Protein AF-A0A3D5JU51-F1 (afdb_monomer_lite)

Radius of gyration: 14.02 Å; chains: 1; bounding box: 31×36×29 Å

Secondary structure (DSSP, 8-state):
-EETTEEEEEEEEEETTEEEEEEEEEEE-SSSEEEEEEEEESSSSS-SS-TTT-PEEEEEEEEEETTEEESSB-TTS-B---B-PPP--HHHHHHHHH-HHHHHHHHS--

Sequence (110 aa):
MQRGDRICGTWSYFASGQEFEGRLVAHGASGTTARRTHVCGRPGSETDTECADGWQQIDKPLELCGDKLSDMTGADGACFADYEAVPASKAELAALASQSWLKTCLATDP

Foldseek 3Di:
DADQQKDKDKDWDDDPNDIKIWIWIWGHPDPFKIWTFWIAIDDDPPHNHHVVVHIDGDTWMWGHDPQAIARDQPPVSDGDRPGHDDDDDPVRVVVVVVDPVRVDSNVDPD

Structure (mmCIF, N/CA/C/O backbone):
data_AF-A0A3D5JU51-F1
#
_entry.id   AF-A0A3D5JU51-F1
#
loop_
_atom_site.group_PDB
_atom_site.id
_atom_site.type_symbol
_atom_site.label_atom_id
_atom_site.label_alt_id
_atom_site.label_comp_id
_atom_site.label_asym_id
_atom_site.label_entity_id
_atom_site.label_seq_id
_atom_site.pdbx_PDB_ins_code
_atom_site.Cartn_x
_atom_site.Cartn_y
_atom_site.Cartn_z
_atom_site.occupancy
_atom_site.B_iso_or_equiv
_atom_site.auth_seq_id
_atom_site.auth_comp_id
_atom_site.auth_asym_id
_atom_site.auth_atom_id
_atom_site.pdbx_PDB_model_num
ATOM 1 N N . MET A 1 1 ? -2.598 2.002 8.564 1.00 88.69 1 MET A N 1
ATOM 2 C CA . MET A 1 1 ? -3.546 2.011 9.705 1.00 88.69 1 MET A CA 1
ATOM 3 C C . MET A 1 1 ? -4.229 0.657 9.786 1.00 88.69 1 MET A C 1
ATOM 5 O O . MET A 1 1 ? -4.417 0.048 8.740 1.00 88.69 1 MET A O 1
ATOM 9 N N . GLN A 1 2 ? -4.607 0.198 10.980 1.00 91.19 2 GLN A N 1
ATOM 10 C CA . GLN A 1 2 ? -5.228 -1.118 11.168 1.00 91.19 2 GLN A CA 1
ATOM 11 C C . GLN A 1 2 ? -6.453 -1.042 12.089 1.00 91.19 2 GLN A C 1
ATOM 13 O O . GLN A 1 2 ? -6.446 -0.307 13.078 1.00 91.19 2 GLN A O 1
ATOM 18 N N . ARG A 1 3 ? -7.494 -1.817 11.768 1.00 92.31 3 ARG A N 1
ATOM 19 C CA . ARG A 1 3 ? -8.656 -2.089 12.624 1.00 92.31 3 ARG A CA 1
ATOM 20 C C . ARG A 1 3 ? -9.006 -3.574 12.523 1.00 92.31 3 ARG A C 1
ATOM 22 O O . ARG A 1 3 ? -9.420 -4.029 11.465 1.00 92.31 3 ARG A O 1
ATOM 29 N N . GLY A 1 4 ? -8.877 -4.312 13.625 1.00 92.12 4 GLY A N 1
ATOM 30 C CA . GLY A 1 4 ? -8.996 -5.773 13.578 1.00 92.12 4 GLY A CA 1
ATOM 31 C C . GLY A 1 4 ? -7.877 -6.377 12.726 1.00 92.12 4 GLY A C 1
ATOM 32 O O . GLY A 1 4 ? -6.726 -5.963 12.847 1.00 92.12 4 GLY A O 1
ATOM 33 N N . ASP A 1 5 ? -8.208 -7.317 11.849 1.00 92.12 5 ASP A N 1
ATOM 34 C CA . ASP A 1 5 ? -7.304 -7.865 10.830 1.00 92.12 5 ASP A CA 1
ATOM 35 C C . ASP A 1 5 ? -7.109 -6.916 9.638 1.00 92.12 5 ASP A C 1
ATOM 37 O O . ASP A 1 5 ? -6.163 -7.063 8.875 1.00 92.12 5 ASP A O 1
ATOM 41 N N . ARG A 1 6 ? -7.971 -5.914 9.474 1.00 93.81 6 ARG A N 1
ATOM 42 C CA . ARG A 1 6 ? -7.998 -5.070 8.284 1.00 93.81 6 ARG A CA 1
ATOM 43 C C . ARG A 1 6 ? -6.977 -3.940 8.340 1.00 93.81 6 ARG A C 1
ATOM 45 O O . ARG A 1 6 ? -6.963 -3.139 9.278 1.00 93.81 6 ARG A O 1
ATOM 52 N N . ILE A 1 7 ? -6.155 -3.843 7.303 1.00 93.88 7 ILE A N 1
ATOM 53 C CA . ILE A 1 7 ? -5.058 -2.890 7.149 1.00 93.88 7 ILE A CA 1
ATOM 54 C C . ILE A 1 7 ? -5.327 -2.037 5.909 1.00 93.88 7 ILE A C 1
ATOM 56 O O . ILE A 1 7 ? -5.515 -2.549 4.811 1.00 93.88 7 ILE A O 1
ATOM 60 N N . CYS A 1 8 ? -5.306 -0.719 6.082 1.00 95.00 8 CYS A N 1
ATOM 61 C CA . CYS A 1 8 ? -5.452 0.249 4.999 1.00 95.00 8 CYS A CA 1
ATOM 62 C C . CYS A 1 8 ? -4.279 1.224 5.032 1.00 95.00 8 CYS A C 1
ATOM 64 O O . CYS A 1 8 ? -3.910 1.732 6.103 1.00 95.00 8 CYS A O 1
ATOM 66 N N . GLY A 1 9 ? -3.693 1.506 3.875 1.00 93.19 9 GLY A N 1
ATOM 67 C CA . GLY A 1 9 ? -2.502 2.342 3.791 1.00 93.19 9 GLY A CA 1
ATOM 68 C C . GLY A 1 9 ? -2.297 2.955 2.419 1.00 93.19 9 GLY A C 1
ATOM 69 O O . GLY A 1 9 ? -3.010 2.645 1.467 1.00 93.19 9 GLY A O 1
ATOM 70 N N . THR A 1 10 ? -1.325 3.851 2.356 1.00 93.38 10 THR A N 1
ATOM 71 C CA . THR A 1 10 ? -0.793 4.394 1.111 1.00 93.38 10 THR A CA 1
ATOM 72 C C . THR A 1 10 ? 0.552 3.751 0.825 1.00 93.38 10 THR A C 1
ATOM 74 O O . THR A 1 10 ? 1.258 3.347 1.750 1.00 93.38 10 THR A O 1
ATOM 77 N N . TRP A 1 11 ? 0.903 3.671 -0.447 1.00 92.00 11 TRP A N 1
ATOM 78 C CA . TRP A 1 11 ? 2.236 3.299 -0.900 1.00 92.00 11 TRP A CA 1
ATOM 79 C C . TRP A 1 11 ? 2.745 4.391 -1.833 1.00 92.00 11 TRP A C 1
ATOM 81 O O . TRP A 1 11 ? 1.947 5.091 -2.460 1.00 92.00 11 TRP A O 1
ATOM 91 N N . SER A 1 12 ? 4.062 4.536 -1.915 1.00 91.31 12 SER A N 1
ATOM 92 C CA . SER A 1 12 ? 4.699 5.375 -2.919 1.00 91.31 12 SER A CA 1
ATOM 93 C C . SER A 1 12 ? 6.069 4.828 -3.294 1.00 91.31 12 SER A C 1
ATOM 95 O O . SER A 1 12 ? 6.720 4.150 -2.500 1.00 91.31 12 SER A O 1
ATOM 97 N N . TYR A 1 13 ? 6.493 5.107 -4.521 1.00 89.62 13 TYR A N 1
ATOM 98 C CA . TYR A 1 13 ? 7.850 4.864 -4.996 1.00 89.62 13 TYR A CA 1
ATOM 99 C C . TYR A 1 13 ? 8.216 5.886 -6.076 1.00 89.62 13 TYR A C 1
ATOM 101 O O . TYR A 1 13 ? 7.353 6.550 -6.646 1.00 89.62 13 TYR A O 1
ATOM 109 N N . PHE A 1 14 ? 9.506 6.019 -6.371 1.00 90.75 14 PHE A N 1
ATOM 110 C CA . PHE A 1 14 ? 9.995 6.877 -7.447 1.00 90.75 14 PHE A CA 1
ATOM 111 C C . PHE A 1 14 ? 10.709 6.027 -8.494 1.00 90.75 14 PHE A C 1
ATOM 113 O O . PHE A 1 14 ? 11.643 5.296 -8.167 1.00 90.75 14 PHE A O 1
ATOM 120 N N . ALA A 1 15 ? 10.290 6.125 -9.753 1.00 88.81 15 ALA A N 1
ATOM 121 C CA . ALA A 1 15 ? 10.917 5.411 -10.861 1.00 88.81 15 ALA A CA 1
ATOM 122 C C . ALA A 1 15 ? 10.848 6.237 -12.145 1.00 88.81 15 ALA A C 1
ATOM 124 O O . ALA A 1 15 ? 9.922 7.016 -12.345 1.00 88.81 15 ALA A O 1
ATOM 125 N N . SER A 1 16 ? 11.829 6.074 -13.033 1.00 90.06 16 SER A N 1
ATOM 126 C CA . SER A 1 16 ? 11.821 6.707 -14.364 1.00 90.06 16 SER A CA 1
ATOM 127 C C . SER A 1 16 ? 11.593 8.232 -14.356 1.00 90.06 16 SER A C 1
ATOM 129 O O . SER A 1 16 ? 11.039 8.784 -15.302 1.00 90.06 16 SER A O 1
ATOM 131 N N . GLY A 1 17 ? 12.015 8.928 -13.294 1.00 91.75 17 GLY A N 1
ATOM 132 C CA . GLY A 1 17 ? 11.824 10.377 -13.156 1.00 91.75 17 GLY A CA 1
ATOM 133 C C . GLY A 1 17 ? 10.429 10.804 -12.683 1.00 91.75 17 GLY A C 1
ATOM 134 O O . GLY A 1 17 ? 10.106 11.987 -12.769 1.00 91.75 17 GLY A O 1
ATOM 135 N N . GLN A 1 18 ? 9.597 9.872 -12.215 1.00 91.31 18 GLN A N 1
ATOM 136 C CA . GLN A 1 18 ? 8.218 10.121 -11.809 1.00 91.31 18 GLN A CA 1
ATOM 137 C C . GLN A 1 18 ? 7.928 9.505 -10.436 1.00 91.31 18 GLN A C 1
ATOM 139 O O . GLN A 1 18 ? 8.395 8.413 -10.110 1.00 91.31 18 GLN A O 1
ATOM 144 N N . GLU A 1 19 ? 7.132 10.213 -9.637 1.00 90.94 19 GLU A N 1
ATOM 145 C CA . GLU A 1 19 ? 6.546 9.669 -8.411 1.00 90.94 19 GLU A CA 1
ATOM 146 C C . GLU A 1 19 ? 5.347 8.788 -8.759 1.00 90.94 19 GLU A C 1
ATOM 148 O O . GLU A 1 19 ? 4.525 9.136 -9.609 1.00 90.94 19 GLU A O 1
ATOM 153 N N . PHE A 1 20 ? 5.238 7.654 -8.090 1.00 92.38 20 PHE A N 1
ATOM 154 C CA . PHE A 1 20 ? 4.088 6.771 -8.123 1.00 92.38 20 PHE A CA 1
ATOM 155 C C . PHE A 1 20 ? 3.555 6.685 -6.711 1.00 92.38 20 PHE A C 1
ATOM 157 O O . PHE A 1 20 ? 4.315 6.521 -5.759 1.00 92.38 20 PHE A O 1
ATOM 164 N N . GLU A 1 21 ? 2.248 6.809 -6.578 1.00 93.06 21 GLU A N 1
ATOM 165 C CA . GLU A 1 21 ? 1.580 6.715 -5.297 1.00 93.06 21 GLU A CA 1
ATOM 166 C C . GLU A 1 21 ? 0.220 6.064 -5.471 1.00 93.06 21 GLU A C 1
ATOM 168 O O . GLU A 1 21 ? -0.377 6.068 -6.555 1.00 93.06 21 GLU A O 1
ATOM 173 N N . GLY A 1 22 ? -0.270 5.506 -4.376 1.00 94.50 22 GLY A N 1
ATOM 174 C CA . GLY A 1 22 ? -1.528 4.804 -4.385 1.00 94.50 22 GLY A CA 1
ATOM 175 C C . GLY A 1 22 ? -1.984 4.390 -3.004 1.00 94.50 22 GLY A C 1
ATOM 176 O O . GLY A 1 22 ? -1.483 4.840 -1.968 1.00 94.50 22 GLY A O 1
ATOM 177 N N . ARG A 1 23 ? -2.992 3.528 -2.996 1.00 95.06 23 ARG A N 1
ATOM 178 C CA . ARG A 1 23 ? -3.623 2.992 -1.795 1.00 95.06 23 ARG A CA 1
ATOM 179 C C . ARG A 1 23 ? -3.619 1.478 -1.864 1.00 95.06 23 ARG A C 1
ATOM 181 O O . ARG A 1 23 ? -3.620 0.892 -2.945 1.00 95.06 23 ARG A O 1
ATOM 188 N N . LEU A 1 24 ? -3.637 0.855 -0.697 1.00 94.25 24 LEU A N 1
ATOM 189 C CA . LEU A 1 24 ? -3.752 -0.587 -0.564 1.00 94.25 24 LEU A CA 1
ATOM 190 C C . LEU A 1 24 ? -4.717 -0.969 0.551 1.00 94.25 24 LEU A C 1
ATOM 192 O O . LEU A 1 24 ? -4.873 -0.248 1.547 1.00 94.25 24 LEU A O 1
ATOM 196 N N . VAL A 1 25 ? -5.289 -2.153 0.381 1.00 95.38 25 VAL A N 1
ATOM 197 C CA . VAL A 1 25 ? -6.025 -2.900 1.394 1.00 95.38 25 VAL A CA 1
ATOM 198 C C . VAL A 1 25 ? -5.308 -4.221 1.615 1.00 95.38 25 VAL A C 1
ATOM 200 O O . VAL A 1 25 ? -4.949 -4.914 0.661 1.00 95.38 25 VAL A O 1
ATOM 203 N N . ALA A 1 26 ? -5.109 -4.575 2.877 1.00 94.88 26 ALA A N 1
ATOM 204 C CA . ALA A 1 26 ? -4.576 -5.862 3.272 1.00 94.88 26 ALA A CA 1
ATOM 20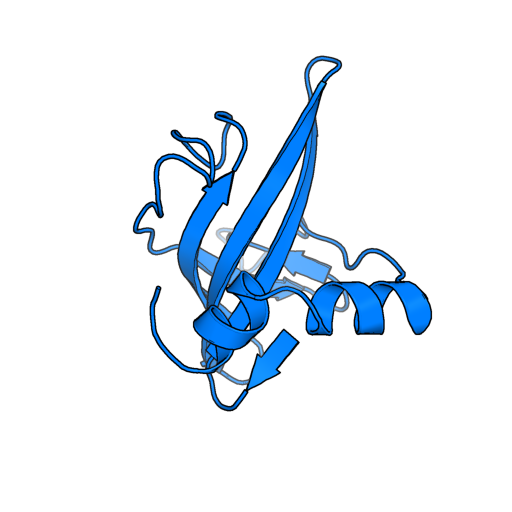5 C C . ALA A 1 26 ? -5.308 -6.424 4.493 1.00 94.88 26 ALA A C 1
ATOM 207 O O . ALA A 1 26 ? -5.938 -5.690 5.254 1.00 94.88 26 ALA A O 1
ATOM 208 N N . HIS A 1 27 ? -5.184 -7.729 4.693 1.00 95.19 27 HIS A N 1
ATOM 209 C CA . HIS A 1 27 ? -5.677 -8.443 5.864 1.00 95.19 27 HIS A CA 1
ATOM 210 C C . HIS A 1 27 ? -4.516 -9.127 6.579 1.00 95.19 27 HIS A C 1
ATOM 212 O O . HIS A 1 27 ? -3.719 -9.820 5.949 1.00 95.19 27 HIS A O 1
ATOM 218 N N . GLY A 1 28 ? -4.412 -8.938 7.890 1.00 92.50 28 GLY A N 1
ATOM 219 C CA . GLY A 1 28 ? -3.472 -9.655 8.738 1.00 92.50 28 GLY A CA 1
ATOM 220 C C . GLY A 1 28 ? -3.778 -11.150 8.710 1.00 92.50 28 GLY A C 1
ATOM 221 O O . GLY A 1 28 ? -4.872 -11.570 9.074 1.00 92.50 28 GLY A O 1
ATOM 222 N N . ALA A 1 29 ? -2.805 -11.947 8.278 1.00 88.00 29 ALA A N 1
ATOM 223 C CA . ALA A 1 29 ? -2.891 -13.404 8.224 1.00 88.00 29 ALA A CA 1
ATOM 224 C C . ALA A 1 29 ? -2.193 -14.068 9.426 1.00 88.00 29 ALA A C 1
ATOM 226 O O . ALA A 1 29 ? -2.588 -15.148 9.857 1.00 88.00 29 ALA A O 1
ATOM 227 N N . SER A 1 30 ? -1.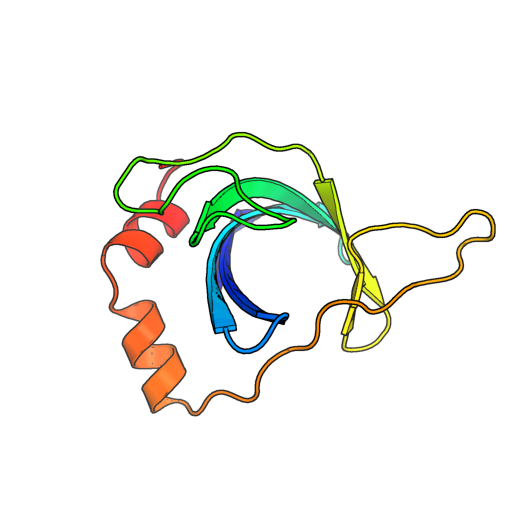170 -13.420 9.989 1.00 86.69 30 SER A N 1
ATOM 228 C CA . SER A 1 30 ? -0.481 -13.844 11.213 1.00 86.69 30 SER A CA 1
ATOM 229 C C . SER A 1 30 ? 0.140 -12.634 11.922 1.00 86.69 30 SER A C 1
ATOM 231 O O . SER A 1 30 ? -0.031 -11.499 11.481 1.00 86.69 30 SER A O 1
ATOM 233 N N . GLY A 1 31 ? 0.890 -12.859 13.007 1.00 84.31 31 GLY A N 1
ATOM 234 C CA . GLY A 1 31 ? 1.634 -11.789 13.682 1.00 84.31 31 GLY A CA 1
ATOM 235 C C . GLY A 1 31 ? 2.716 -11.132 12.813 1.00 84.31 31 GLY A C 1
ATOM 236 O O . GLY A 1 31 ? 3.134 -10.020 13.121 1.00 84.31 31 GLY A O 1
ATOM 237 N N . THR A 1 32 ? 3.153 -11.790 11.735 1.00 87.25 32 THR A N 1
ATOM 238 C CA . THR A 1 32 ? 4.236 -11.312 10.860 1.00 87.25 32 THR A CA 1
ATOM 239 C C . THR A 1 32 ? 3.852 -11.221 9.389 1.00 87.25 32 THR A C 1
ATOM 241 O O . THR A 1 32 ? 4.692 -10.863 8.571 1.00 87.25 32 THR A O 1
ATOM 244 N N . THR A 1 33 ? 2.612 -11.538 9.023 1.00 89.38 33 THR A N 1
ATOM 245 C CA . THR A 1 33 ? 2.200 -11.604 7.615 1.00 89.38 33 THR A CA 1
ATOM 246 C C . THR A 1 33 ? 0.838 -10.968 7.405 1.00 89.38 33 THR A C 1
ATOM 248 O O . THR A 1 33 ? -0.099 -11.209 8.169 1.00 89.38 33 THR A O 1
ATOM 251 N N . ALA A 1 34 ? 0.695 -10.240 6.307 1.00 92.81 34 ALA A N 1
ATOM 252 C CA . ALA A 1 34 ? -0.565 -9.763 5.768 1.00 92.81 34 ALA A CA 1
ATOM 253 C C . ALA A 1 34 ? -0.721 -10.208 4.305 1.00 92.81 34 ALA A C 1
ATOM 255 O O . ALA A 1 34 ? 0.257 -10.489 3.613 1.00 92.81 34 ALA A O 1
ATOM 256 N N . ARG A 1 35 ? -1.960 -10.281 3.821 1.00 93.69 35 ARG A N 1
ATOM 257 C CA . ARG A 1 35 ? -2.283 -10.470 2.402 1.00 93.69 35 ARG A CA 1
ATOM 258 C C . ARG A 1 35 ? -2.886 -9.190 1.864 1.00 93.69 35 ARG A C 1
ATOM 260 O O . ARG A 1 35 ? -3.906 -8.739 2.378 1.00 93.69 35 ARG A O 1
ATOM 267 N N . ARG A 1 36 ? -2.249 -8.601 0.854 1.00 93.69 36 ARG A N 1
ATOM 268 C CA . ARG A 1 36 ? -2.783 -7.468 0.099 1.00 93.69 36 ARG A CA 1
ATOM 269 C C . ARG A 1 36 ? -3.870 -7.995 -0.829 1.00 93.69 36 ARG A C 1
ATOM 271 O O . ARG A 1 36 ? -3.598 -8.894 -1.622 1.00 93.69 36 ARG A O 1
ATOM 278 N N . THR A 1 37 ? -5.071 -7.446 -0.695 1.00 95.19 37 THR A N 1
ATOM 279 C CA . THR A 1 37 ? -6.271 -7.878 -1.426 1.00 95.19 37 THR A CA 1
ATOM 280 C C . THR A 1 37 ? -6.713 -6.860 -2.462 1.00 95.19 37 THR A C 1
ATOM 282 O O . THR A 1 37 ? -7.242 -7.242 -3.502 1.00 95.19 37 THR A O 1
ATOM 285 N N . HIS A 1 38 ? -6.452 -5.573 -2.214 1.00 95.25 38 HIS A N 1
ATOM 286 C CA . HIS A 1 38 ? -6.759 -4.515 -3.165 1.00 95.25 38 HIS A CA 1
ATOM 287 C C . HIS A 1 38 ? -5.641 -3.489 -3.258 1.00 95.25 38 HIS A C 1
ATOM 289 O O . HIS A 1 38 ? -4.972 -3.175 -2.268 1.00 95.25 38 HIS A O 1
ATOM 295 N N . VAL A 1 39 ? -5.482 -2.925 -4.448 1.00 94.94 39 VAL A N 1
ATOM 296 C CA . VAL A 1 39 ? -4.550 -1.837 -4.724 1.00 94.94 39 VAL A CA 1
ATOM 297 C C . VAL A 1 39 ? -5.155 -0.878 -5.747 1.00 94.94 39 VAL A C 1
ATOM 299 O O . VAL A 1 39 ? -5.977 -1.263 -6.574 1.00 94.94 39 VAL A O 1
ATOM 302 N N . CYS A 1 40 ? -4.787 0.391 -5.672 1.00 95.62 40 CYS A N 1
ATOM 303 C CA . CYS A 1 40 ? -5.015 1.367 -6.731 1.00 95.62 40 CYS A CA 1
ATOM 304 C C . CYS A 1 40 ? -3.893 2.401 -6.700 1.00 95.62 40 CYS A C 1
ATOM 306 O O . CYS A 1 40 ? -3.251 2.568 -5.658 1.00 95.62 40 CYS A O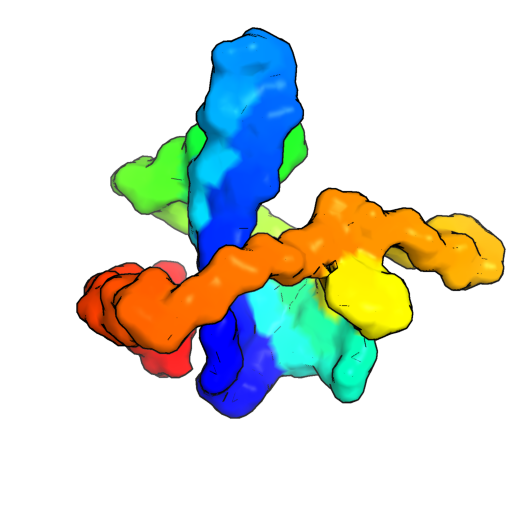 1
ATOM 308 N N . GLY A 1 41 ? -3.661 3.108 -7.801 1.00 94.81 41 GLY A N 1
ATOM 309 C CA . GLY A 1 41 ? -2.631 4.142 -7.863 1.00 94.81 41 GLY A CA 1
ATOM 310 C C . GLY A 1 41 ? -2.149 4.387 -9.280 1.00 94.81 41 GLY A C 1
ATOM 311 O O . GLY A 1 41 ? -2.652 3.794 -10.229 1.00 94.81 41 GLY A O 1
ATOM 312 N N . ARG A 1 42 ? -1.173 5.277 -9.430 1.00 92.75 42 ARG A N 1
ATOM 313 C CA . ARG A 1 42 ? -0.650 5.623 -10.754 1.00 92.75 42 ARG A CA 1
ATOM 314 C C . ARG A 1 42 ? -0.208 4.364 -11.519 1.00 92.75 42 ARG A C 1
ATOM 316 O O . ARG A 1 42 ? 0.595 3.610 -10.966 1.00 92.75 42 ARG A O 1
ATOM 323 N N . PRO A 1 43 ? -0.668 4.141 -12.770 1.00 90.50 43 PRO A N 1
ATOM 324 C CA . PRO A 1 43 ? -0.296 2.961 -13.544 1.00 90.50 43 PRO A CA 1
ATOM 325 C C . PRO A 1 43 ? 1.223 2.769 -13.629 1.00 90.50 43 PRO A C 1
ATOM 327 O O . PRO A 1 43 ? 1.944 3.698 -13.991 1.00 90.50 43 PRO A O 1
ATOM 330 N N . GLY A 1 44 ? 1.708 1.578 -13.283 1.00 85.94 44 GLY A N 1
ATOM 331 C CA . GLY A 1 44 ? 3.122 1.274 -13.064 1.00 85.94 44 GLY A CA 1
ATOM 332 C C . GLY A 1 44 ? 3.359 -0.228 -12.886 1.00 85.94 44 GLY A C 1
ATOM 333 O O . GLY A 1 44 ? 2.630 -1.038 -13.443 1.00 85.94 44 GLY A O 1
ATOM 334 N N . SER A 1 45 ? 4.379 -0.622 -12.118 1.00 82.31 45 SER A N 1
ATOM 335 C CA . SER A 1 45 ? 4.661 -2.049 -11.874 1.00 82.31 45 SER A CA 1
ATOM 336 C C . SER A 1 45 ? 3.685 -2.705 -10.893 1.00 82.31 45 SER A C 1
ATOM 338 O O . SER A 1 45 ? 3.523 -3.922 -10.931 1.00 82.31 45 SER A O 1
ATOM 340 N N . GLU A 1 46 ? 3.040 -1.914 -10.026 1.00 82.69 46 GLU A N 1
ATOM 341 C CA . GLU A 1 46 ? 2.111 -2.431 -9.011 1.00 82.69 46 GLU A CA 1
ATOM 342 C C . GLU A 1 46 ? 0.631 -2.289 -9.347 1.00 82.69 46 GLU A C 1
ATOM 344 O O . GLU A 1 46 ? -0.186 -2.996 -8.757 1.00 82.69 46 GLU A O 1
ATOM 349 N N . THR A 1 47 ? 0.271 -1.391 -10.261 1.00 90.31 47 THR A N 1
ATOM 350 C CA . THR A 1 47 ? -1.127 -1.071 -10.568 1.00 90.31 47 THR A CA 1
ATOM 351 C C . THR A 1 47 ? -1.318 -0.772 -12.044 1.00 90.31 47 THR A C 1
ATOM 353 O O . THR A 1 47 ? -0.465 -0.131 -12.648 1.00 90.31 47 THR A O 1
ATOM 356 N N . ASP A 1 48 ? -2.473 -1.141 -12.597 1.00 88.94 48 ASP A N 1
ATOM 357 C CA . ASP A 1 48 ? -2.855 -0.804 -13.984 1.00 88.94 48 ASP A CA 1
ATOM 358 C C . ASP A 1 48 ? -3.746 0.458 -14.107 1.00 88.94 48 ASP A C 1
ATOM 360 O O . ASP A 1 48 ? -3.932 0.968 -15.210 1.00 88.94 48 ASP A O 1
ATOM 364 N N . THR A 1 49 ? -4.331 0.961 -13.010 1.00 86.38 49 THR A N 1
ATOM 365 C CA . THR A 1 49 ? -5.376 2.008 -13.017 1.00 86.38 49 THR A CA 1
ATOM 366 C C . THR A 1 49 ? -5.262 2.952 -11.825 1.00 86.38 49 THR A C 1
ATOM 368 O O . THR A 1 49 ? -5.017 2.513 -10.698 1.00 86.38 49 THR A O 1
ATOM 371 N N . GLU A 1 50 ? -5.558 4.233 -12.060 1.00 93.69 50 GLU A N 1
ATOM 372 C CA . GLU A 1 50 ? -5.615 5.261 -11.019 1.00 93.69 50 GLU A CA 1
ATOM 373 C C . GLU A 1 50 ? -6.688 4.948 -9.964 1.00 93.69 50 GLU A C 1
ATOM 375 O O . GLU A 1 50 ? -7.721 4.344 -10.250 1.00 93.69 50 GLU A O 1
ATOM 380 N N . CYS A 1 51 ? -6.511 5.444 -8.734 1.00 92.62 51 CYS A N 1
ATOM 381 C CA . CYS A 1 51 ? -7.515 5.272 -7.672 1.00 92.62 51 CYS A CA 1
ATOM 382 C C . CYS A 1 51 ? -8.874 5.920 -7.971 1.00 92.62 51 CYS A C 1
ATOM 384 O O . CYS A 1 51 ? -9.865 5.566 -7.333 1.00 92.62 51 CYS A O 1
ATOM 386 N N . ALA A 1 52 ? -8.927 6.890 -8.887 1.00 92.00 52 ALA A N 1
ATOM 387 C CA . ALA A 1 52 ? -10.184 7.482 -9.339 1.00 92.00 52 ALA A CA 1
ATOM 388 C C . ALA A 1 52 ? -11.000 6.520 -10.219 1.00 92.00 52 ALA A C 1
ATOM 390 O O . ALA A 1 52 ? -12.224 6.626 -10.246 1.00 92.00 52 ALA A O 1
ATOM 391 N N . ASP A 1 53 ? -10.328 5.574 -10.880 1.00 92.88 53 ASP A N 1
ATOM 392 C CA . ASP A 1 53 ? -10.942 4.600 -11.785 1.00 92.88 53 ASP A CA 1
ATOM 393 C C . ASP A 1 53 ? -11.387 3.325 -11.053 1.00 92.88 53 ASP A C 1
ATOM 395 O O . ASP A 1 53 ? -12.178 2.545 -11.580 1.00 92.88 53 ASP A O 1
ATOM 399 N N . GLY A 1 54 ? -10.922 3.131 -9.816 1.00 91.38 54 GLY A N 1
ATOM 400 C CA . GLY A 1 54 ? -11.379 2.076 -8.920 1.00 91.38 54 GLY A CA 1
ATOM 401 C C . GLY A 1 54 ? -10.245 1.282 -8.283 1.00 91.38 54 GLY A C 1
ATOM 402 O O . GLY A 1 54 ? -9.075 1.663 -8.319 1.00 91.38 54 GLY A O 1
ATOM 403 N N . TRP A 1 55 ? -10.629 0.170 -7.660 1.00 93.94 55 TRP A N 1
ATOM 404 C CA . TRP A 1 55 ? -9.716 -0.772 -7.024 1.00 93.94 55 TRP A CA 1
ATOM 405 C C . TRP A 1 55 ? -9.432 -1.960 -7.929 1.00 93.94 55 TRP A C 1
ATOM 407 O O . TRP A 1 55 ? -10.320 -2.477 -8.605 1.00 93.94 55 TRP A O 1
ATOM 417 N N . GLN A 1 56 ? -8.194 -2.432 -7.873 1.00 94.88 56 GLN A N 1
ATOM 418 C CA . GLN A 1 56 ? -7.761 -3.675 -8.488 1.00 94.88 56 GLN A CA 1
ATOM 419 C C . GLN A 1 56 ? -7.681 -4.753 -7.428 1.00 94.88 56 GLN A C 1
ATOM 421 O O . GLN A 1 56 ? -7.101 -4.532 -6.364 1.00 94.88 56 GLN A O 1
ATOM 426 N N . GLN A 1 57 ? -8.240 -5.919 -7.732 1.00 94.31 57 GLN A N 1
ATOM 427 C CA . GLN A 1 57 ? -8.127 -7.081 -6.869 1.00 94.31 57 GLN A CA 1
ATOM 428 C C . GLN A 1 57 ? -6.781 -7.769 -7.109 1.00 94.31 57 GLN A C 1
ATOM 430 O O . GLN A 1 57 ? -6.414 -8.069 -8.244 1.00 94.31 57 GLN A O 1
ATOM 435 N N . ILE A 1 58 ? -6.059 -8.035 -6.027 1.00 92.38 58 ILE A N 1
ATOM 436 C CA . ILE A 1 58 ? -4.762 -8.712 -6.028 1.00 92.38 58 ILE A CA 1
ATOM 437 C C . ILE A 1 58 ? -4.738 -9.790 -4.942 1.00 92.38 58 ILE A C 1
ATOM 439 O O . ILE A 1 58 ? -5.603 -9.833 -4.072 1.00 92.38 58 ILE A O 1
ATOM 443 N N . ASP A 1 59 ? -3.735 -10.663 -4.981 1.00 91.81 59 ASP A N 1
ATOM 444 C CA . ASP A 1 59 ? -3.454 -11.603 -3.895 1.00 91.81 59 ASP A CA 1
ATOM 445 C C . ASP A 1 59 ? -1.938 -11.744 -3.721 1.00 91.81 59 ASP A C 1
ATOM 447 O O . ASP A 1 59 ? -1.304 -12.679 -4.216 1.00 91.81 59 ASP A O 1
ATOM 451 N N . LYS A 1 60 ? -1.338 -10.747 -3.065 1.00 89.31 60 LYS A N 1
ATOM 452 C CA . LYS A 1 60 ? 0.112 -10.681 -2.832 1.00 89.31 60 LYS A CA 1
ATOM 453 C C . LYS A 1 60 ? 0.415 -10.691 -1.329 1.00 89.31 60 LYS A C 1
ATOM 455 O O . LYS A 1 60 ? -0.288 -10.017 -0.569 1.00 89.31 60 LYS A O 1
ATOM 460 N N . PRO A 1 61 ? 1.449 -11.412 -0.863 1.00 89.25 61 PRO A N 1
ATOM 461 C CA . PRO A 1 61 ? 1.853 -11.340 0.533 1.00 89.25 61 PRO A CA 1
ATOM 462 C C . PRO A 1 61 ? 2.460 -9.973 0.864 1.00 89.25 61 PRO A C 1
ATOM 464 O O . PRO A 1 61 ? 2.842 -9.199 -0.017 1.00 89.25 61 PRO A O 1
ATOM 467 N N . LEU A 1 62 ? 2.503 -9.684 2.159 1.00 89.44 62 LEU A N 1
ATOM 468 C CA . LEU A 1 62 ? 3.303 -8.638 2.769 1.00 89.44 62 LEU A CA 1
ATOM 469 C C . LEU A 1 62 ? 3.808 -9.174 4.112 1.00 89.44 62 LEU A C 1
ATOM 471 O O . LEU A 1 62 ? 3.017 -9.416 5.024 1.00 89.44 62 LEU A O 1
ATOM 475 N N . GLU A 1 63 ? 5.103 -9.413 4.223 1.00 89.38 63 GLU A N 1
ATOM 476 C CA . GLU A 1 63 ? 5.733 -10.087 5.357 1.00 89.38 63 GLU A CA 1
ATOM 477 C C . GLU A 1 63 ? 6.666 -9.137 6.103 1.00 89.38 63 GLU A C 1
ATOM 479 O O . GLU A 1 63 ? 7.320 -8.284 5.502 1.00 89.38 63 GLU A O 1
ATOM 484 N N . LEU A 1 64 ? 6.725 -9.279 7.426 1.00 87.62 64 LEU A N 1
ATOM 485 C CA . LEU A 1 64 ? 7.652 -8.535 8.267 1.00 87.62 64 LEU A CA 1
ATOM 486 C C . LEU A 1 64 ? 9.085 -9.029 8.053 1.00 87.62 64 LEU A C 1
ATOM 488 O O . LEU A 1 64 ? 9.407 -10.194 8.274 1.00 87.62 64 LEU A O 1
ATOM 492 N N . CYS A 1 65 ? 9.940 -8.088 7.674 1.00 86.81 65 CYS A N 1
ATOM 493 C CA . CYS A 1 65 ? 11.347 -8.253 7.356 1.00 86.81 65 CYS A CA 1
ATOM 494 C C . CYS A 1 65 ? 12.196 -7.434 8.335 1.00 86.81 65 CYS A C 1
ATOM 496 O O . CYS A 1 65 ? 12.755 -6.394 7.985 1.00 86.81 65 CYS A O 1
ATOM 498 N N . GLY A 1 66 ? 12.219 -7.843 9.607 1.00 84.31 66 GLY A N 1
ATOM 499 C CA . GLY A 1 66 ? 12.736 -6.986 10.677 1.00 84.31 66 GLY A CA 1
ATOM 500 C C . GLY A 1 66 ? 11.810 -5.788 10.907 1.00 84.31 66 GLY A C 1
ATOM 501 O O . GLY A 1 66 ? 10.663 -5.972 11.307 1.00 84.31 66 GLY A O 1
ATOM 502 N N . ASP A 1 67 ? 12.302 -4.574 10.665 1.00 84.00 67 ASP A N 1
ATOM 503 C CA . ASP A 1 67 ? 11.539 -3.317 10.722 1.00 84.00 67 ASP A CA 1
ATOM 504 C C . ASP A 1 67 ? 10.959 -2.885 9.361 1.00 84.00 67 ASP A C 1
ATOM 506 O O . ASP A 1 67 ? 10.231 -1.893 9.279 1.00 84.00 67 ASP A O 1
ATOM 510 N N . LYS A 1 68 ? 11.257 -3.639 8.299 1.00 88.00 68 LYS A N 1
ATOM 511 C CA . LYS A 1 68 ? 10.780 -3.408 6.933 1.00 88.00 68 LYS A CA 1
ATOM 512 C C . LYS A 1 68 ? 9.728 -4.432 6.525 1.00 88.00 68 LYS A C 1
ATOM 514 O O . LYS A 1 68 ? 9.449 -5.378 7.262 1.00 88.00 68 LYS A O 1
ATOM 519 N N . LEU A 1 69 ? 9.137 -4.251 5.347 1.00 87.94 69 LEU A N 1
ATOM 520 C CA . LEU A 1 69 ? 8.185 -5.199 4.773 1.00 87.94 69 LEU A CA 1
ATOM 521 C C . LEU A 1 69 ? 8.698 -5.729 3.432 1.00 87.94 69 LEU A C 1
ATOM 523 O O . LEU A 1 69 ? 9.344 -5.013 2.669 1.00 87.94 69 LEU A O 1
ATOM 527 N N . SER A 1 70 ? 8.391 -6.991 3.162 1.00 87.56 70 SER A N 1
ATOM 528 C CA . SER A 1 70 ? 8.676 -7.672 1.902 1.00 87.56 70 SER A CA 1
ATOM 529 C C . SER A 1 70 ? 7.378 -8.122 1.257 1.00 87.56 70 SER A C 1
ATOM 531 O O . SER A 1 70 ? 6.476 -8.560 1.968 1.00 87.56 70 SER A O 1
ATOM 533 N N . ASP A 1 71 ? 7.261 -8.055 -0.065 1.00 83.44 71 ASP A N 1
ATOM 534 C CA . ASP A 1 71 ? 6.137 -8.669 -0.774 1.00 83.44 71 ASP A CA 1
ATOM 535 C C . ASP A 1 71 ? 6.464 -9.988 -1.473 1.00 83.44 71 ASP A C 1
ATOM 537 O O . ASP A 1 71 ? 5.636 -10.523 -2.221 1.00 83.44 71 ASP A O 1
ATOM 541 N N . MET A 1 72 ? 7.630 -10.553 -1.172 1.00 77.25 72 MET A N 1
ATOM 542 C CA . MET A 1 72 ? 8.029 -11.866 -1.638 1.00 77.25 72 MET A CA 1
ATOM 543 C C . MET A 1 72 ? 8.890 -12.600 -0.616 1.00 77.25 72 MET A C 1
ATOM 545 O O . MET A 1 72 ? 9.855 -12.074 -0.073 1.00 77.25 72 MET A O 1
ATOM 549 N N . THR A 1 73 ? 8.601 -13.880 -0.421 1.00 64.25 73 THR A N 1
ATOM 550 C CA . THR A 1 73 ? 9.517 -14.766 0.291 1.00 64.25 73 THR A CA 1
ATOM 551 C C . THR A 1 73 ? 10.548 -15.295 -0.708 1.00 64.25 73 THR A C 1
ATOM 553 O O . THR A 1 73 ? 10.188 -15.935 -1.699 1.00 64.25 73 THR A O 1
ATOM 556 N N . GLY A 1 74 ? 11.837 -15.038 -0.477 1.00 62.56 74 GLY A N 1
ATOM 557 C CA . GLY A 1 74 ? 12.915 -15.631 -1.266 1.00 62.56 74 GLY A CA 1
ATOM 558 C C . GLY A 1 74 ? 12.960 -17.154 -1.127 1.00 62.56 74 GLY A C 1
ATOM 559 O O . GLY A 1 74 ? 12.544 -17.701 -0.107 1.00 62.56 74 GLY A O 1
ATOM 560 N N . ALA A 1 75 ? 13.506 -17.841 -2.136 1.00 64.25 75 ALA A N 1
ATOM 561 C CA . ALA A 1 75 ? 13.523 -19.309 -2.217 1.00 64.25 75 ALA A CA 1
ATOM 562 C C . ALA A 1 75 ? 14.143 -20.016 -0.987 1.00 64.25 75 ALA A C 1
ATOM 564 O O . ALA A 1 75 ? 13.741 -21.132 -0.671 1.00 64.25 75 ALA A O 1
ATOM 565 N N . ASP A 1 76 ? 15.046 -19.344 -0.263 1.00 68.50 76 ASP A N 1
ATOM 566 C CA . ASP A 1 76 ? 15.728 -19.867 0.933 1.00 68.50 76 ASP A CA 1
ATOM 567 C C . ASP A 1 76 ? 15.219 -19.249 2.253 1.00 68.50 76 ASP A C 1
ATOM 569 O O . ASP A 1 76 ? 15.921 -19.247 3.264 1.00 68.50 76 ASP A O 1
ATOM 573 N N . GLY A 1 77 ? 14.031 -18.634 2.252 1.00 64.69 77 GLY A N 1
ATOM 574 C CA . GLY A 1 77 ? 13.578 -17.788 3.366 1.00 64.69 77 GLY A CA 1
ATOM 575 C C . GLY A 1 77 ? 14.333 -16.455 3.449 1.00 64.69 77 GLY A C 1
ATOM 576 O O . GLY A 1 77 ? 14.228 -15.738 4.444 1.00 64.69 77 GLY A O 1
ATOM 577 N N . ALA A 1 78 ? 15.099 -16.122 2.403 1.00 72.31 78 ALA A N 1
ATOM 578 C CA . ALA A 1 78 ? 15.707 -14.812 2.241 1.00 72.31 78 ALA A CA 1
ATOM 579 C C . ALA A 1 78 ? 14.603 -13.754 2.165 1.00 72.31 78 ALA A C 1
ATOM 581 O O . ALA A 1 78 ? 13.651 -13.883 1.396 1.00 72.31 78 ALA A O 1
ATOM 582 N N . CYS A 1 79 ? 14.734 -12.720 2.984 1.00 76.88 79 CYS A N 1
ATOM 583 C CA . CYS A 1 79 ? 13.735 -11.678 3.094 1.00 76.88 79 CYS A CA 1
ATOM 584 C C . CYS A 1 79 ? 14.180 -10.439 2.308 1.00 76.88 79 CYS A C 1
ATOM 586 O O . CYS A 1 79 ? 15.220 -9.852 2.616 1.00 76.88 79 CYS A O 1
ATOM 588 N N . PHE A 1 80 ? 13.411 -10.064 1.283 1.00 82.19 80 PHE A N 1
ATOM 589 C CA . PHE A 1 80 ? 13.713 -8.928 0.409 1.00 82.19 80 PHE A CA 1
ATOM 590 C C . PHE A 1 80 ? 12.886 -7.715 0.830 1.00 82.19 80 PHE A C 1
ATOM 592 O O . PHE A 1 80 ? 11.702 -7.606 0.530 1.00 82.19 80 PHE A O 1
ATOM 599 N N . ALA A 1 81 ? 13.493 -6.835 1.621 1.00 84.81 81 ALA A N 1
ATOM 600 C CA . ALA A 1 81 ? 12.822 -5.677 2.200 1.00 84.81 81 ALA A CA 1
ATOM 601 C C . ALA A 1 81 ? 12.611 -4.545 1.174 1.00 84.81 81 ALA A C 1
ATOM 603 O O . ALA A 1 81 ? 13.362 -3.569 1.167 1.00 84.81 81 ALA A O 1
ATOM 604 N N . ASP A 1 82 ? 11.582 -4.674 0.338 1.00 84.50 82 ASP A N 1
ATOM 605 C CA . ASP A 1 82 ? 11.255 -3.711 -0.726 1.00 84.50 82 ASP A CA 1
ATOM 606 C C . ASP A 1 82 ? 10.451 -2.499 -0.234 1.00 84.50 82 ASP A C 1
ATOM 608 O O . ASP A 1 82 ? 10.385 -1.470 -0.907 1.00 84.50 82 ASP A O 1
ATOM 612 N N . TYR A 1 83 ? 9.868 -2.588 0.962 1.00 87.06 83 TYR A N 1
ATOM 613 C CA . TYR A 1 83 ? 9.050 -1.530 1.540 1.00 87.06 83 TYR A CA 1
ATOM 614 C C . TYR A 1 83 ? 9.610 -1.096 2.886 1.00 87.06 83 TYR A C 1
ATOM 616 O O . TYR A 1 83 ? 9.875 -1.908 3.777 1.00 87.06 83 TYR A O 1
ATOM 624 N N . GLU A 1 84 ? 9.705 0.213 3.071 1.00 88.50 84 GLU A N 1
ATOM 625 C CA . GLU A 1 84 ? 10.066 0.813 4.345 1.00 88.50 84 GLU A CA 1
ATOM 626 C C . GLU A 1 84 ? 8.977 1.758 4.840 1.00 88.50 84 GLU A C 1
ATOM 628 O O . GLU A 1 84 ? 8.251 2.388 4.069 1.00 88.50 84 GLU A O 1
ATOM 633 N N . ALA A 1 85 ? 8.841 1.833 6.162 1.00 86.75 85 ALA A N 1
ATOM 634 C CA . ALA A 1 85 ? 7.929 2.775 6.777 1.00 86.75 85 ALA A CA 1
ATOM 635 C C . ALA A 1 85 ? 8.481 4.195 6.613 1.00 86.75 85 ALA A C 1
ATOM 637 O O . ALA A 1 85 ? 9.564 4.509 7.105 1.00 86.75 85 ALA A O 1
ATOM 638 N N . VAL A 1 86 ? 7.708 5.070 5.973 1.00 85.62 86 VAL A N 1
ATOM 639 C CA . VAL A 1 86 ? 8.040 6.494 5.903 1.00 85.62 86 VAL A CA 1
ATOM 640 C C . VAL A 1 86 ? 7.758 7.129 7.270 1.00 85.62 86 VAL A C 1
ATOM 642 O O . VAL A 1 86 ? 6.623 7.029 7.756 1.00 85.62 86 VAL A O 1
ATOM 645 N N . PRO A 1 87 ? 8.746 7.784 7.913 1.00 86.81 87 PRO A N 1
ATOM 646 C CA . PRO A 1 87 ? 8.506 8.525 9.142 1.00 86.81 87 PRO A CA 1
ATOM 647 C C . PRO A 1 87 ? 7.430 9.588 8.914 1.00 86.81 87 PRO A C 1
ATOM 649 O O . PRO A 1 87 ? 7.605 10.488 8.099 1.00 86.81 87 PRO A O 1
ATOM 652 N N . ALA A 1 88 ? 6.325 9.489 9.649 1.00 86.75 88 ALA A N 1
ATOM 653 C CA . ALA A 1 88 ? 5.225 10.441 9.580 1.00 86.75 88 ALA A CA 1
ATOM 654 C C . ALA A 1 88 ? 5.043 11.130 10.935 1.00 86.75 88 ALA A C 1
ATOM 656 O O . ALA A 1 88 ? 4.985 10.492 11.991 1.00 86.75 88 ALA A O 1
ATOM 657 N N . SER A 1 89 ? 4.921 12.451 10.913 1.00 92.38 89 SER A N 1
ATOM 658 C CA . SER A 1 89 ? 4.537 13.243 12.072 1.00 92.38 89 SER A CA 1
ATOM 659 C C . SER A 1 89 ? 3.120 12.892 12.534 1.00 92.38 89 SER A C 1
ATOM 661 O O . SER A 1 89 ? 2.278 12.389 11.785 1.00 92.38 89 SER A O 1
ATOM 663 N N . LYS A 1 90 ? 2.801 13.234 13.788 1.00 91.88 90 LYS A N 1
ATOM 664 C CA . LYS A 1 90 ? 1.430 13.093 14.309 1.00 91.88 90 LYS A CA 1
ATOM 665 C C . LYS A 1 90 ? 0.404 13.850 13.459 1.00 91.88 90 LYS A C 1
ATOM 667 O O . LYS A 1 90 ? -0.727 13.392 13.341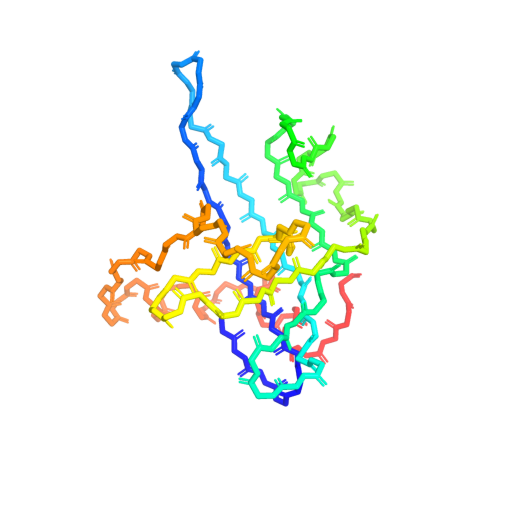 1.00 91.88 90 LYS A O 1
ATOM 672 N N . ALA A 1 91 ? 0.795 14.989 12.884 1.00 93.81 91 ALA A N 1
ATOM 673 C CA . ALA A 1 91 ? -0.072 15.786 12.026 1.00 93.81 91 ALA A CA 1
ATOM 674 C C . ALA A 1 91 ? -0.363 15.069 10.700 1.00 93.81 91 ALA A C 1
ATOM 676 O O . ALA A 1 91 ? -1.521 14.996 10.299 1.00 93.81 91 ALA A O 1
ATOM 677 N N . GLU A 1 92 ? 0.649 14.473 10.066 1.00 91.44 92 GLU A N 1
ATOM 678 C CA . GLU A 1 92 ? 0.483 13.692 8.831 1.00 91.44 92 GLU A CA 1
ATOM 679 C C . GLU A 1 92 ? -0.364 12.440 9.065 1.00 91.44 92 GLU A C 1
ATOM 681 O O . GLU A 1 92 ? -1.294 12.169 8.307 1.00 91.44 92 GLU A O 1
ATOM 686 N N . LEU A 1 93 ? -0.126 11.722 10.167 1.00 89.38 93 LEU A N 1
ATOM 687 C CA . LEU A 1 93 ? -0.949 10.572 10.549 1.00 89.38 93 LEU A CA 1
ATOM 688 C C . LEU A 1 93 ? -2.406 10.971 10.816 1.00 89.38 93 LEU A C 1
ATOM 690 O O . LEU A 1 93 ? -3.322 10.261 10.398 1.00 89.38 93 LEU A O 1
ATOM 694 N N . ALA A 1 94 ? -2.639 12.105 11.483 1.00 91.69 94 ALA A N 1
ATOM 695 C CA . ALA A 1 94 ? -3.983 12.627 11.722 1.00 91.69 94 ALA A CA 1
ATOM 696 C C . ALA A 1 94 ? -4.667 13.070 10.419 1.00 91.69 94 ALA A C 1
ATOM 698 O O . ALA A 1 94 ? -5.850 12.785 10.217 1.00 91.69 94 ALA A O 1
ATOM 699 N N . ALA A 1 95 ? -3.926 13.713 9.512 1.00 92.44 95 ALA A N 1
ATOM 700 C CA . ALA A 1 95 ? -4.418 14.104 8.198 1.00 92.44 95 ALA A CA 1
ATOM 701 C C . ALA A 1 95 ? -4.812 12.872 7.376 1.00 92.44 95 ALA A C 1
ATOM 703 O O . ALA A 1 95 ? -5.933 12.820 6.868 1.00 92.44 95 ALA A O 1
ATOM 704 N N . LEU A 1 96 ? -3.962 11.842 7.329 1.00 90.06 96 LEU A N 1
ATOM 705 C CA . LEU A 1 96 ? -4.268 10.562 6.692 1.00 90.06 96 LEU A CA 1
ATOM 706 C C . LEU A 1 96 ? -5.520 9.917 7.307 1.00 90.06 96 LEU A C 1
ATOM 708 O O . LEU A 1 96 ? -6.449 9.567 6.581 1.00 90.06 96 LEU A O 1
ATOM 712 N N . ALA A 1 97 ? -5.601 9.845 8.639 1.00 90.62 97 ALA A N 1
ATOM 713 C CA . ALA A 1 97 ? -6.756 9.303 9.360 1.00 90.62 97 ALA A CA 1
ATOM 714 C C . ALA A 1 97 ? -8.066 10.068 9.104 1.00 90.62 97 ALA A C 1
ATOM 716 O O . ALA A 1 97 ? -9.157 9.515 9.271 1.00 90.62 97 ALA A O 1
ATOM 717 N N . SER A 1 98 ? -7.982 11.338 8.702 1.00 94.12 98 SER A N 1
ATOM 718 C CA . SER A 1 98 ? -9.149 12.161 8.394 1.00 94.12 98 SER A CA 1
ATOM 719 C C . SER A 1 98 ? -9.756 11.866 7.017 1.00 94.12 98 SER A C 1
ATOM 721 O O . SER A 1 98 ? -10.952 12.128 6.833 1.00 94.12 98 SER A O 1
ATOM 723 N N . GLN A 1 99 ? -8.983 11.271 6.098 1.00 94.44 99 GLN A N 1
ATOM 724 C CA . GLN A 1 99 ? -9.396 11.018 4.718 1.00 94.44 99 GLN A CA 1
ATOM 725 C C . GLN A 1 99 ? -10.567 10.025 4.652 1.00 94.44 99 GLN A C 1
ATOM 727 O O . GLN A 1 99 ? -10.576 8.983 5.314 1.00 94.44 99 GLN A O 1
ATOM 732 N N . SER A 1 100 ? -11.574 10.345 3.835 1.00 93.31 100 SER A N 1
ATOM 733 C CA . SER A 1 100 ? -12.816 9.567 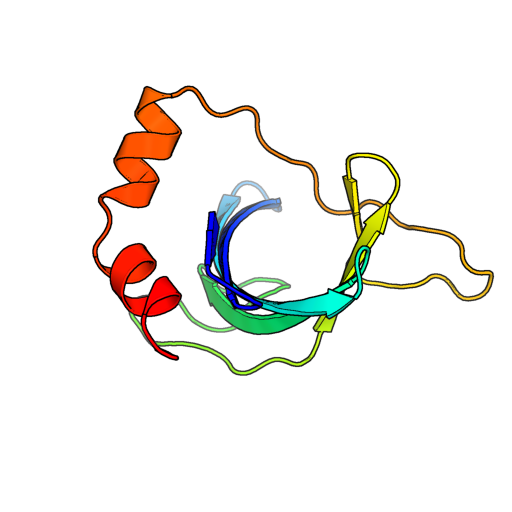3.712 1.00 93.31 100 SER A CA 1
ATOM 734 C C . SER A 1 100 ? -12.579 8.141 3.220 1.00 93.31 100 SER A C 1
ATOM 736 O O . SER A 1 100 ? -13.172 7.203 3.755 1.00 93.31 100 SER A O 1
ATOM 738 N N . TRP A 1 101 ? -11.675 7.962 2.253 1.00 91.81 101 TRP A N 1
ATOM 739 C CA . TRP A 1 101 ? -11.336 6.639 1.731 1.00 91.81 101 TRP A CA 1
ATOM 740 C C . TRP A 1 101 ? -10.748 5.743 2.823 1.00 91.81 101 TRP A C 1
ATOM 742 O O . TRP A 1 101 ? -11.107 4.575 2.891 1.00 91.81 101 TRP A O 1
ATOM 752 N N . LEU A 1 102 ? -9.901 6.278 3.715 1.00 94.56 102 LEU A N 1
ATOM 753 C CA . LEU A 1 102 ? -9.259 5.475 4.753 1.00 94.56 102 LEU A CA 1
ATOM 754 C C . LEU A 1 102 ? -10.279 5.049 5.806 1.00 94.56 102 LEU A C 1
ATOM 756 O O . LEU A 1 102 ? -10.272 3.906 6.247 1.00 94.56 102 LEU A O 1
ATOM 760 N N . LYS A 1 103 ? -11.192 5.950 6.184 1.00 94.19 103 LYS A N 1
ATOM 761 C CA . LYS A 1 103 ? -12.297 5.628 7.099 1.00 94.19 103 LYS A CA 1
ATOM 762 C C . LYS A 1 103 ? -13.212 4.550 6.526 1.00 94.19 103 LYS A C 1
ATOM 764 O O . LYS A 1 103 ? -13.575 3.635 7.258 1.00 94.19 103 LYS A O 1
ATOM 769 N N . THR A 1 104 ? -13.550 4.665 5.241 1.00 93.19 104 THR A N 1
ATOM 770 C CA . THR A 1 104 ? -14.383 3.692 4.518 1.00 93.19 104 THR A CA 1
ATOM 771 C C . THR A 1 104 ? -13.666 2.355 4.433 1.00 93.19 104 THR A C 1
ATOM 773 O O . THR A 1 104 ? -14.189 1.360 4.915 1.00 93.19 104 THR A O 1
ATOM 776 N N . CYS A 1 105 ? -12.413 2.361 3.972 1.00 94.00 105 CYS A N 1
ATOM 777 C CA . CYS A 1 105 ? -11.563 1.182 3.916 1.00 94.00 105 CYS A CA 1
ATOM 778 C C . CYS A 1 105 ? -11.434 0.504 5.280 1.00 94.00 105 CYS A C 1
ATOM 780 O O . CYS A 1 105 ? -11.513 -0.705 5.359 1.00 94.00 105 CYS A O 1
ATOM 782 N N . LEU A 1 106 ? -11.268 1.234 6.384 1.00 94.19 106 LEU A N 1
ATOM 783 C CA . LEU A 1 106 ? -11.172 0.618 7.714 1.00 94.19 106 LEU A CA 1
ATOM 784 C C . LEU A 1 106 ? -12.520 0.109 8.251 1.00 94.19 106 LEU A C 1
ATOM 786 O O . LEU A 1 106 ? -12.541 -0.578 9.271 1.00 94.19 106 LEU A O 1
ATOM 790 N N . ALA A 1 107 ? -13.646 0.489 7.648 1.00 91.69 107 ALA A N 1
ATOM 791 C CA . ALA A 1 107 ? -14.980 0.052 8.053 1.00 91.69 107 ALA A CA 1
ATOM 792 C C . ALA A 1 107 ? -15.489 -1.128 7.214 1.00 91.69 107 ALA A C 1
ATOM 794 O O . ALA A 1 107 ? -16.119 -2.023 7.773 1.00 91.69 107 ALA A O 1
ATOM 795 N N . THR A 1 108 ? -15.221 -1.131 5.908 1.00 84.38 108 THR A N 1
ATOM 796 C CA . THR A 1 108 ? -15.710 -2.123 4.938 1.00 84.38 108 THR A CA 1
ATOM 797 C C . THR A 1 108 ? -14.679 -2.369 3.834 1.00 84.38 108 THR A C 1
ATOM 799 O O . THR A 1 108 ? -13.734 -1.590 3.678 1.00 84.38 108 THR A O 1
ATOM 802 N N . ASP A 1 109 ? -14.869 -3.434 3.043 1.00 70.88 109 ASP A N 1
ATOM 803 C CA . ASP A 1 109 ? -14.212 -3.516 1.730 1.00 70.88 109 ASP A CA 1
ATOM 804 C C . ASP A 1 109 ? -14.729 -2.412 0.804 1.00 70.88 109 ASP A C 1
ATOM 806 O O . ASP A 1 109 ? -15.926 -2.104 0.879 1.00 70.88 109 ASP A O 1
ATOM 810 N N . PRO A 1 110 ? -13.833 -1.717 0.076 1.00 66.06 110 PRO A N 1
ATOM 811 C CA . PRO A 1 110 ? -14.215 -0.627 -0.801 1.00 66.06 110 PRO A CA 1
ATOM 812 C C . PRO A 1 110 ? -14.750 -1.110 -2.153 1.00 66.06 110 P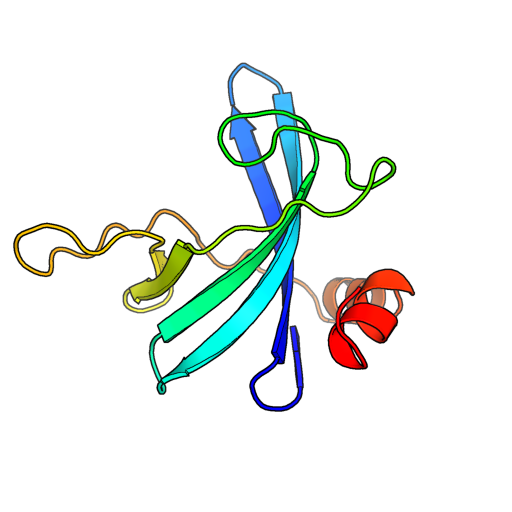RO A C 1
ATOM 814 O O . PRO A 1 110 ? -14.565 -2.298 -2.495 1.00 66.06 110 PRO A O 1
#

pLDDT: mean 88.75, std 7.3, range [62.56, 95.62]